Protein AF-A0A5J5DLS1-F1 (afdb_monomer_lite)

pLDDT: mean 83.22, std 11.85, range [52.69, 93.62]

Foldseek 3Di:
DVPLQVLLVPDPLNPLLVLLVVVLVVDPDPDPQSVVQSCVLNVCSSVVHDCCLAEAEDEPPDDQDPPRQWHKYFYAPDPPPRSTDSATPWIFIDHNSDGPDTDRGPVVSVVVVD

Sequence (114 aa):
MTLFRQTASKTGKTDALADILKIHDEQEMHDIHTKRTTVLHALPVYLHEDVSGFFRTCTSDEPEPDGVAVGFVTVISDHYTSPVHYHPGRISVIIESEAVVNLPRLGDAFQVIF

Radius of gyration: 14.31 Å; chains: 1; bounding box: 29×30×38 Å

Organism: NCBI:txid54343

Structure (mmCIF, N/CA/C/O backbone):
data_AF-A0A5J5DLS1-F1
#
_entry.id   AF-A0A5J5DLS1-F1
#
loop_
_atom_site.group_PDB
_atom_site.id
_atom_site.type_symbol
_atom_site.label_atom_id
_atom_site.label_alt_id
_atom_site.label_comp_id
_atom_site.label_asym_id
_atom_site.label_entity_id
_atom_site.label_seq_id
_atom_site.pdbx_PDB_ins_code
_atom_site.Cartn_x
_atom_site.Cartn_y
_atom_site.Cartn_z
_atom_site.occupancy
_atom_site.B_iso_or_equiv
_atom_site.auth_seq_id
_atom_site.auth_comp_id
_atom_site.auth_asym_id
_atom_site.auth_atom_id
_atom_site.pdbx_PDB_model_num
ATOM 1 N N . MET A 1 1 ? -2.885 1.633 -17.525 1.00 57.56 1 MET A N 1
ATOM 2 C CA . MET A 1 1 ? -2.243 2.832 -16.932 1.00 57.56 1 MET A CA 1
ATOM 3 C C . MET A 1 1 ? -2.416 4.123 -17.745 1.00 57.56 1 MET A C 1
ATOM 5 O O . MET A 1 1 ? -1.842 5.135 -17.371 1.00 57.56 1 MET A O 1
ATOM 9 N N . THR A 1 2 ? -3.232 4.158 -18.805 1.00 57.88 2 THR A N 1
ATOM 10 C CA . THR A 1 2 ? -3.467 5.383 -19.598 1.00 57.88 2 THR A CA 1
ATOM 11 C C . THR A 1 2 ? -4.521 6.315 -18.994 1.00 57.88 2 THR A C 1
ATOM 13 O O . THR A 1 2 ? -4.379 7.527 -19.109 1.00 57.88 2 THR A O 1
ATOM 16 N N . LEU A 1 3 ? -5.530 5.774 -18.299 1.00 59.41 3 LEU A N 1
ATOM 17 C CA . LEU A 1 3 ? -6.649 6.567 -17.774 1.00 59.41 3 LEU A CA 1
ATOM 18 C C . LEU A 1 3 ? -6.218 7.537 -16.656 1.00 59.41 3 LEU A C 1
ATOM 20 O O . LEU A 1 3 ? -6.455 8.732 -16.773 1.00 59.41 3 LEU A O 1
ATOM 24 N N . PHE A 1 4 ? -5.496 7.045 -15.640 1.00 56.56 4 PHE A N 1
ATOM 25 C CA . PHE A 1 4 ? -5.029 7.855 -14.502 1.00 56.56 4 PHE A CA 1
ATOM 26 C C . PHE A 1 4 ? -4.121 9.024 -14.918 1.00 56.56 4 PHE A C 1
ATOM 28 O O . PHE A 1 4 ? -4.253 10.129 -14.393 1.00 56.56 4 PHE A O 1
ATOM 35 N N . ARG A 1 5 ? -3.230 8.799 -15.898 1.00 57.47 5 ARG A N 1
ATOM 36 C CA . ARG A 1 5 ? -2.324 9.832 -16.427 1.00 57.47 5 ARG A CA 1
ATOM 37 C C . ARG A 1 5 ? -3.082 10.961 -17.140 1.00 57.47 5 ARG A C 1
ATOM 39 O O . ARG A 1 5 ? -2.706 12.116 -16.996 1.00 57.47 5 ARG A O 1
ATOM 46 N N . GLN A 1 6 ? -4.153 10.651 -17.876 1.00 58.09 6 GLN A N 1
ATOM 47 C CA . GLN A 1 6 ? -4.919 11.646 -18.644 1.00 58.09 6 GLN A CA 1
ATOM 48 C C . GLN A 1 6 ? -5.773 12.575 -17.770 1.00 58.09 6 GLN A C 1
ATOM 50 O O . GLN A 1 6 ? -6.004 13.730 -18.123 1.00 58.09 6 GLN A O 1
ATOM 55 N N . THR A 1 7 ? -6.262 12.077 -16.638 1.00 53.84 7 THR A N 1
ATOM 56 C CA . THR A 1 7 ? -7.136 12.821 -15.721 1.00 53.84 7 THR A CA 1
ATOM 57 C C . THR A 1 7 ? -6.360 13.687 -14.732 1.00 53.84 7 THR A C 1
ATOM 59 O O . THR A 1 7 ? -6.838 14.759 -14.371 1.00 53.84 7 THR A O 1
ATOM 62 N N . ALA A 1 8 ? -5.146 13.273 -14.351 1.00 5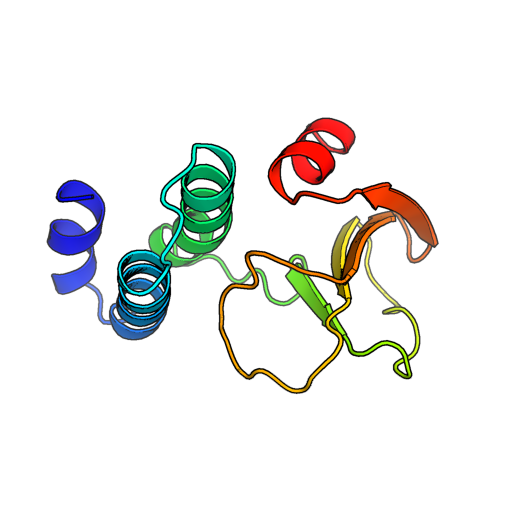2.69 8 ALA A N 1
ATOM 63 C CA . ALA A 1 8 ? -4.306 14.015 -13.414 1.00 52.69 8 ALA A CA 1
ATOM 64 C C . ALA A 1 8 ? -3.912 15.402 -13.941 1.00 52.69 8 ALA A C 1
ATOM 66 O O . ALA A 1 8 ? -3.921 16.364 -13.180 1.00 52.69 8 ALA A O 1
ATOM 67 N N . SER A 1 9 ? -3.654 15.541 -15.249 1.00 52.78 9 SER A N 1
ATOM 68 C CA . SER A 1 9 ? -3.224 16.797 -15.893 1.00 52.78 9 SER A CA 1
ATOM 69 C C . SER A 1 9 ? -4.182 17.990 -15.728 1.00 52.78 9 SER A C 1
ATOM 71 O O . SER A 1 9 ? -3.858 19.081 -16.187 1.00 52.78 9 SER A O 1
ATOM 73 N N . LYS A 1 10 ? -5.356 17.818 -15.104 1.00 57.34 10 LYS A N 1
ATOM 74 C CA . LYS A 1 10 ? -6.370 18.868 -14.940 1.00 57.34 10 LYS A CA 1
ATOM 75 C C . LYS A 1 10 ? -6.417 19.522 -13.550 1.00 57.34 10 LYS A C 1
ATOM 77 O O . LYS A 1 10 ? -7.075 20.551 -13.440 1.00 57.34 10 LYS A O 1
ATOM 82 N N . THR A 1 11 ? -5.769 18.985 -12.506 1.00 52.75 11 THR A N 1
ATOM 83 C CA . THR A 1 11 ? -6.075 19.398 -11.110 1.00 52.75 11 THR A CA 1
ATOM 84 C C . THR A 1 11 ? -4.887 19.673 -10.175 1.00 52.75 11 THR A C 1
ATOM 86 O O . THR A 1 11 ? -5.096 19.879 -8.984 1.00 52.75 11 THR A O 1
ATOM 89 N N . GLY A 1 12 ? -3.641 19.748 -10.654 1.00 53.78 12 GLY A N 1
ATOM 90 C CA . GLY A 1 12 ? -2.512 20.295 -9.870 1.00 53.78 12 GLY A CA 1
ATOM 91 C C . GLY A 1 12 ? -1.985 19.439 -8.701 1.00 53.78 12 GLY A C 1
ATOM 92 O O . GLY A 1 12 ? -0.915 19.734 -8.187 1.00 53.78 12 GLY A O 1
ATOM 93 N N . LYS A 1 13 ? -2.651 18.335 -8.322 1.00 58.88 13 LYS A N 1
ATOM 94 C CA . LYS A 1 13 ? -2.082 17.255 -7.478 1.00 58.88 13 LYS A CA 1
ATOM 95 C C . LYS A 1 13 ? -1.490 16.132 -8.349 1.00 58.88 13 LYS A C 1
ATOM 97 O O . LYS A 1 13 ? -1.579 14.950 -8.026 1.00 58.88 13 LYS A O 1
ATOM 102 N N . THR A 1 14 ? -0.947 16.519 -9.503 1.00 63.22 14 THR A N 1
ATOM 103 C CA . THR A 1 14 ? -0.335 15.643 -10.512 1.00 63.22 14 THR A CA 1
ATOM 104 C C . THR A 1 14 ? 0.904 14.943 -9.999 1.00 63.22 14 THR A C 1
ATOM 106 O O . THR A 1 14 ? 1.157 13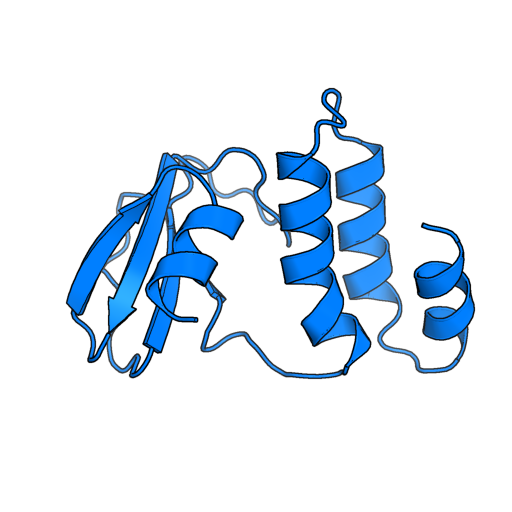.808 -10.391 1.00 63.22 14 THR A O 1
ATOM 109 N N . ASP A 1 15 ? 1.653 15.615 -9.133 1.00 79.38 15 ASP A N 1
ATOM 110 C CA . ASP A 1 15 ? 3.051 15.273 -8.898 1.00 79.38 15 ASP A CA 1
ATOM 111 C C . ASP A 1 15 ? 3.167 13.997 -8.063 1.00 79.38 15 ASP A C 1
ATOM 113 O O . ASP A 1 15 ? 3.828 13.057 -8.482 1.00 79.38 15 ASP A O 1
ATOM 117 N N . ALA A 1 16 ? 2.377 13.871 -6.991 1.00 84.38 16 ALA A N 1
ATOM 118 C CA . ALA A 1 16 ? 2.347 12.654 -6.175 1.00 84.38 16 ALA A CA 1
ATOM 119 C C . ALA A 1 16 ? 1.898 11.414 -6.971 1.00 84.38 16 ALA A C 1
ATOM 121 O O . ALA A 1 16 ? 2.462 10.331 -6.826 1.00 84.38 16 ALA A O 1
ATOM 122 N N . LEU A 1 17 ? 0.890 11.554 -7.840 1.00 87.81 17 LEU A N 1
ATOM 123 C CA . LEU A 1 17 ? 0.446 10.442 -8.682 1.00 87.81 17 LEU A CA 1
ATOM 124 C C . LEU A 1 17 ? 1.488 10.107 -9.759 1.00 87.81 17 LEU A C 1
ATOM 126 O O . LEU A 1 17 ? 1.699 8.935 -10.067 1.00 87.81 17 LEU A O 1
ATOM 130 N N . ALA A 1 18 ? 2.137 11.122 -10.333 1.00 87.62 18 ALA A N 1
ATOM 131 C CA . ALA A 1 18 ? 3.217 10.936 -11.292 1.00 87.62 18 ALA A CA 1
ATOM 132 C C . ALA A 1 18 ? 4.409 10.210 -10.656 1.00 87.62 18 ALA A C 1
ATOM 134 O O . ALA A 1 18 ? 4.930 9.285 -11.277 1.00 87.62 18 ALA A O 1
ATOM 135 N N . ASP A 1 19 ? 4.769 10.553 -9.418 1.00 89.00 19 ASP A N 1
ATOM 136 C CA . ASP A 1 19 ? 5.832 9.898 -8.656 1.00 89.00 19 ASP A CA 1
ATOM 137 C C . ASP A 1 19 ? 5.505 8.424 -8.395 1.00 89.00 19 ASP A C 1
ATOM 139 O O . ASP A 1 19 ? 6.312 7.550 -8.708 1.00 89.00 19 ASP A O 1
ATOM 143 N N . ILE A 1 20 ? 4.287 8.121 -7.928 1.00 91.19 20 ILE A N 1
ATOM 144 C CA . ILE A 1 20 ? 3.821 6.737 -7.724 1.00 91.19 20 ILE A CA 1
ATOM 145 C C . ILE A 1 20 ? 3.940 5.918 -9.017 1.00 91.19 20 ILE A C 1
ATOM 147 O O . ILE A 1 20 ? 4.439 4.789 -9.010 1.00 91.19 20 ILE A O 1
ATOM 151 N N . LEU A 1 21 ? 3.480 6.479 -10.140 1.00 89.94 21 LEU A N 1
ATOM 152 C CA . LEU A 1 21 ? 3.507 5.801 -11.436 1.00 89.94 21 LEU A CA 1
ATOM 153 C C . LEU A 1 21 ? 4.930 5.644 -11.978 1.00 89.94 21 LEU A C 1
ATOM 155 O O . LEU A 1 21 ? 5.233 4.615 -12.573 1.00 89.94 21 LEU A O 1
ATOM 159 N N . LYS A 1 22 ? 5.799 6.634 -11.767 1.00 90.25 22 LYS A N 1
ATOM 160 C CA . LYS A 1 22 ? 7.211 6.560 -12.147 1.00 90.25 22 LYS A CA 1
ATOM 161 C C . LYS A 1 22 ? 7.912 5.422 -11.404 1.00 90.25 22 LYS A C 1
ATOM 163 O O . LYS A 1 22 ? 8.547 4.591 -12.039 1.00 90.25 22 LYS A O 1
ATOM 168 N N . ILE A 1 23 ? 7.724 5.334 -10.088 1.00 89.88 23 ILE A N 1
ATOM 169 C CA . ILE A 1 23 ? 8.349 4.293 -9.257 1.00 89.88 23 ILE A CA 1
ATOM 170 C C . ILE A 1 23 ? 7.813 2.904 -9.616 1.00 89.88 23 ILE A C 1
ATOM 172 O O . ILE A 1 23 ? 8.558 1.928 -9.567 1.00 89.88 23 ILE A O 1
ATOM 176 N N . HIS A 1 24 ? 6.531 2.800 -9.987 1.00 90.69 24 HIS A N 1
ATOM 177 C CA . HIS A 1 24 ? 5.979 1.566 -10.548 1.00 90.69 24 HIS A CA 1
ATOM 178 C C . HIS A 1 24 ? 6.668 1.178 -11.863 1.00 90.69 24 HIS A C 1
ATOM 180 O O . HIS A 1 24 ? 7.064 0.028 -12.008 1.00 90.69 24 HIS A O 1
ATOM 186 N N . ASP A 1 25 ? 6.811 2.118 -12.804 1.00 89.94 25 ASP A N 1
ATOM 187 C CA . ASP A 1 25 ? 7.437 1.865 -14.110 1.00 89.94 25 ASP A CA 1
ATOM 188 C C . ASP A 1 25 ? 8.924 1.448 -13.966 1.00 89.94 25 ASP A C 1
ATOM 190 O O . ASP A 1 25 ? 9.445 0.723 -14.811 1.00 89.94 25 ASP A O 1
ATOM 194 N N . GLU A 1 26 ? 9.592 1.865 -12.883 1.00 89.19 26 GLU A N 1
ATOM 195 C CA . GLU A 1 26 ? 10.966 1.480 -12.520 1.00 89.19 26 GLU A CA 1
ATOM 196 C C . GLU A 1 26 ? 11.075 0.095 -11.848 1.00 89.19 26 GLU A C 1
ATOM 198 O O . GLU A 1 26 ? 12.185 -0.413 -11.683 1.00 89.19 26 GLU A O 1
ATOM 203 N N . GLN A 1 27 ? 9.965 -0.549 -11.460 1.00 85.19 27 GLN A N 1
ATOM 204 C CA . GLN A 1 27 ? 10.021 -1.888 -10.866 1.00 85.19 27 GLN A CA 1
ATOM 205 C C . GLN A 1 27 ? 10.437 -2.937 -11.903 1.00 85.19 27 GLN A C 1
ATOM 207 O O . GLN A 1 27 ? 9.814 -3.083 -12.950 1.00 85.19 27 GLN A O 1
ATOM 212 N N . GLU A 1 28 ? 11.429 -3.766 -11.580 1.00 76.81 28 GLU A N 1
ATOM 213 C CA . GLU A 1 28 ? 11.826 -4.879 -12.456 1.00 76.81 28 GLU A CA 1
ATOM 214 C C . GLU A 1 28 ? 10.712 -5.939 -12.573 1.00 76.81 28 GLU A C 1
ATOM 216 O O . GLU A 1 28 ? 10.509 -6.539 -13.632 1.00 76.81 28 GLU A O 1
ATOM 221 N N . MET A 1 29 ? 9.931 -6.131 -11.502 1.00 74.69 29 MET A N 1
ATOM 222 C CA . MET A 1 29 ? 8.847 -7.113 -11.423 1.00 74.69 29 MET A CA 1
ATOM 223 C C . MET A 1 29 ? 7.459 -6.463 -11.484 1.00 74.69 29 MET A C 1
ATOM 225 O O . MET A 1 29 ? 6.962 -5.879 -10.522 1.00 74.69 29 MET A O 1
ATOM 229 N N . HIS A 1 30 ? 6.782 -6.660 -12.615 1.00 81.44 30 HIS A N 1
ATOM 230 C CA . HIS A 1 30 ? 5.423 -6.173 -12.880 1.00 81.44 30 HIS A CA 1
ATOM 231 C C . HIS A 1 30 ? 4.346 -7.236 -12.610 1.00 81.44 30 HIS A C 1
ATOM 233 O O . HIS A 1 30 ? 3.430 -7.457 -13.425 1.00 81.44 30 HIS A O 1
ATOM 239 N N . ASP A 1 31 ? 4.466 -7.928 -11.479 1.00 89.38 31 ASP A N 1
ATOM 240 C CA . ASP A 1 31 ? 3.487 -8.932 -11.084 1.00 89.38 31 ASP A CA 1
ATOM 241 C C . ASP A 1 31 ? 2.152 -8.299 -10.641 1.00 89.38 31 ASP A C 1
ATOM 243 O O . ASP A 1 31 ? 1.954 -7.077 -10.635 1.00 89.38 31 ASP A O 1
ATOM 247 N N . ILE A 1 32 ? 1.169 -9.151 -10.348 1.00 91.12 32 ILE A N 1
ATOM 248 C CA . ILE A 1 32 ? -0.165 -8.691 -9.954 1.00 91.12 32 ILE A CA 1
ATOM 249 C C . ILE A 1 32 ? -0.160 -7.964 -8.601 1.00 91.12 32 ILE A C 1
ATOM 251 O O . ILE A 1 32 ? -0.994 -7.087 -8.385 1.00 91.12 32 ILE A O 1
ATOM 255 N N . HIS A 1 33 ? 0.760 -8.303 -7.700 1.00 91.12 33 HIS A N 1
ATOM 256 C CA . HIS A 1 33 ? 0.871 -7.706 -6.376 1.00 91.12 33 HIS A CA 1
ATOM 257 C C . HIS A 1 33 ? 1.471 -6.306 -6.466 1.00 91.12 33 HIS A C 1
ATOM 259 O O . HIS A 1 33 ? 0.885 -5.389 -5.896 1.00 91.12 33 HIS A O 1
ATOM 265 N N . THR A 1 34 ? 2.519 -6.109 -7.273 1.00 91.38 34 THR A N 1
ATOM 266 C CA . THR A 1 34 ? 3.065 -4.778 -7.581 1.00 91.38 34 THR A CA 1
ATOM 267 C C . THR A 1 34 ? 1.964 -3.863 -8.116 1.00 91.38 34 THR A C 1
ATOM 269 O O . THR A 1 34 ? 1.704 -2.803 -7.552 1.00 91.38 34 THR A O 1
ATOM 272 N N . LYS A 1 35 ? 1.211 -4.322 -9.127 1.00 92.31 35 LYS A N 1
ATOM 273 C CA . LYS A 1 35 ? 0.099 -3.551 -9.714 1.00 92.31 35 LYS A CA 1
ATOM 274 C C . LYS A 1 35 ? -0.983 -3.206 -8.692 1.00 92.31 35 LYS A C 1
ATOM 276 O O . LYS A 1 35 ? -1.487 -2.085 -8.691 1.00 92.31 35 LYS A O 1
ATOM 281 N N . ARG A 1 36 ? -1.357 -4.160 -7.831 1.00 93.12 36 ARG A N 1
ATOM 282 C CA . ARG A 1 36 ? -2.347 -3.935 -6.765 1.00 93.12 36 ARG A CA 1
ATOM 283 C C . ARG A 1 36 ? -1.859 -2.887 -5.773 1.00 93.12 36 ARG A C 1
ATOM 285 O O . ARG A 1 36 ? -2.605 -1.958 -5.493 1.00 93.12 36 ARG A O 1
ATOM 292 N N . THR A 1 37 ? -0.619 -2.990 -5.303 1.00 93.62 37 THR A N 1
ATOM 293 C CA . THR A 1 37 ? -0.020 -2.011 -4.386 1.00 93.62 37 THR A CA 1
ATOM 294 C C . THR A 1 37 ? -0.012 -0.610 -4.998 1.00 93.62 37 THR A C 1
ATOM 296 O O . THR A 1 37 ? -0.457 0.335 -4.349 1.00 93.62 37 THR A O 1
ATOM 299 N N . THR A 1 38 ? 0.386 -0.464 -6.267 1.00 93.38 38 THR A N 1
ATOM 300 C CA . THR A 1 38 ? 0.345 0.833 -6.965 1.00 93.38 38 THR A CA 1
ATOM 301 C C . THR A 1 38 ? -1.059 1.410 -6.999 1.00 93.38 38 THR A C 1
ATOM 303 O O . THR A 1 38 ? -1.242 2.579 -6.685 1.00 93.38 38 THR A O 1
ATOM 306 N N . VAL A 1 39 ? -2.059 0.605 -7.371 1.00 93.38 39 VAL A N 1
ATOM 307 C CA . VAL A 1 39 ? -3.451 1.068 -7.445 1.00 93.38 39 VAL A CA 1
ATOM 308 C C . VAL A 1 39 ? -3.968 1.475 -6.066 1.00 93.38 39 VAL A C 1
ATOM 310 O O . VAL A 1 39 ? -4.608 2.516 -5.961 1.00 93.38 39 VAL A O 1
ATOM 313 N N . LEU A 1 40 ? -3.661 0.708 -5.017 1.00 93.44 40 LEU A N 1
ATOM 314 C CA . LEU A 1 40 ? -4.098 1.001 -3.648 1.00 93.44 40 LEU A CA 1
ATOM 315 C C . LEU A 1 40 ? -3.500 2.306 -3.100 1.00 93.44 40 LEU A C 1
ATOM 317 O O . LEU A 1 40 ? -4.203 3.034 -2.409 1.00 93.44 40 LEU A O 1
ATOM 321 N N . HIS A 1 41 ? -2.257 2.649 -3.453 1.00 92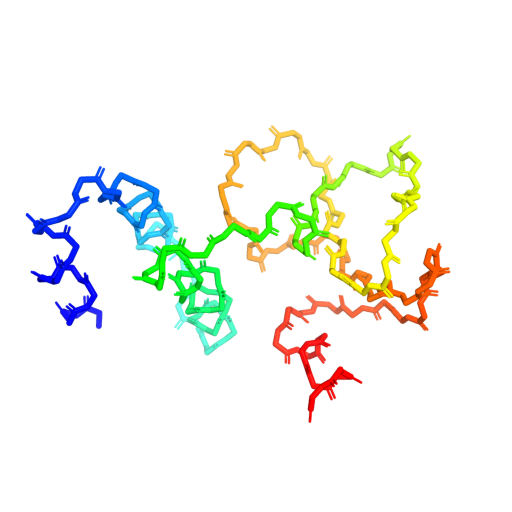.31 41 HIS A N 1
ATOM 322 C CA . HIS A 1 41 ? -1.667 3.949 -3.101 1.00 92.31 41 HIS A CA 1
ATOM 323 C C . HIS A 1 41 ? -2.111 5.092 -4.025 1.00 92.31 41 HIS A C 1
ATOM 325 O O . HIS A 1 41 ? -2.289 6.223 -3.580 1.00 92.31 41 HIS A O 1
ATOM 331 N N . ALA A 1 42 ? -2.301 4.819 -5.317 1.00 91.62 42 ALA A N 1
ATOM 332 C CA . ALA A 1 42 ? -2.685 5.822 -6.305 1.00 91.62 42 ALA A CA 1
ATOM 333 C C . ALA A 1 42 ? -4.150 6.258 -6.176 1.00 91.62 42 ALA A C 1
ATOM 335 O O . ALA A 1 42 ? -4.468 7.408 -6.476 1.00 91.62 42 ALA A O 1
ATOM 336 N N . LEU A 1 43 ? -5.047 5.355 -5.763 1.00 91.31 43 LEU A N 1
ATOM 337 C CA . LEU A 1 43 ? -6.486 5.610 -5.734 1.00 91.31 43 LEU A CA 1
ATOM 338 C C . LEU A 1 43 ? -6.866 6.765 -4.786 1.00 91.31 43 LEU A C 1
ATOM 340 O O . LEU A 1 43 ? -7.526 7.685 -5.266 1.00 91.31 43 LEU A O 1
ATOM 344 N N . PRO A 1 44 ? -6.413 6.816 -3.517 1.00 90.81 44 PRO A N 1
ATOM 345 C CA . PRO A 1 44 ? -6.719 7.951 -2.644 1.00 90.81 44 PRO A CA 1
ATOM 346 C C . PRO A 1 44 ? -6.137 9.271 -3.161 1.00 90.81 44 PRO A C 1
ATOM 348 O O . PRO A 1 44 ? -6.795 10.307 -3.117 1.00 90.81 44 PRO A O 1
ATOM 351 N N . VAL A 1 45 ? -4.930 9.239 -3.743 1.00 89.31 45 VAL A N 1
ATOM 352 C CA . VAL A 1 45 ? -4.312 10.424 -4.363 1.00 89.31 45 VAL A CA 1
ATOM 353 C C . VAL A 1 45 ? -5.158 10.928 -5.533 1.00 89.31 45 VAL A C 1
ATOM 355 O O . VAL A 1 45 ? -5.383 12.132 -5.657 1.00 89.31 45 VAL A O 1
ATOM 358 N N . TYR A 1 46 ? -5.661 10.010 -6.359 1.00 87.19 46 TYR A N 1
ATOM 359 C CA . TYR A 1 46 ? -6.552 10.307 -7.477 1.00 87.19 46 TYR A CA 1
ATOM 360 C C . TYR A 1 46 ? -7.898 10.894 -7.024 1.00 87.19 46 TYR A C 1
ATOM 362 O O . TYR A 1 46 ? -8.424 11.791 -7.679 1.00 87.19 46 TYR A O 1
ATOM 370 N N . LEU A 1 47 ? -8.432 10.422 -5.895 1.00 89.25 47 LEU A N 1
ATOM 371 C CA . LEU A 1 47 ? -9.660 10.931 -5.275 1.00 89.25 47 LEU A CA 1
ATOM 372 C C . LEU A 1 47 ? -9.435 12.190 -4.418 1.00 89.25 47 LEU A C 1
ATOM 374 O O . LEU A 1 47 ? -10.388 12.735 -3.869 1.00 89.25 47 LEU A O 1
ATOM 378 N N . HIS A 1 48 ? -8.195 12.686 -4.345 1.00 85.81 48 HIS A N 1
ATOM 379 C CA . HIS A 1 48 ? -7.782 13.830 -3.529 1.00 85.81 48 HIS A CA 1
ATOM 380 C C . HIS A 1 48 ? -7.984 13.645 -2.014 1.00 85.81 48 HIS A C 1
ATOM 382 O O . HIS A 1 48 ? -8.051 14.629 -1.278 1.00 85.81 48 HIS A O 1
ATOM 388 N N . GLU A 1 49 ? -8.000 12.403 -1.541 1.00 89.25 49 GLU A N 1
ATOM 389 C CA . GLU A 1 49 ? -8.129 12.062 -0.126 1.00 89.25 49 GLU A CA 1
ATOM 390 C C . GLU A 1 49 ? -6.787 12.233 0.606 1.00 89.25 49 GLU A C 1
ATOM 392 O O . GLU A 1 49 ? -5.707 12.038 0.035 1.00 89.25 49 GLU A O 1
ATOM 397 N N . ASP A 1 50 ? -6.850 12.634 1.877 1.00 88.38 50 ASP A N 1
ATOM 398 C CA . ASP A 1 50 ? -5.704 12.584 2.784 1.00 88.38 50 ASP A CA 1
ATOM 399 C C . ASP A 1 50 ? -5.736 11.262 3.546 1.00 88.38 50 ASP A C 1
ATOM 401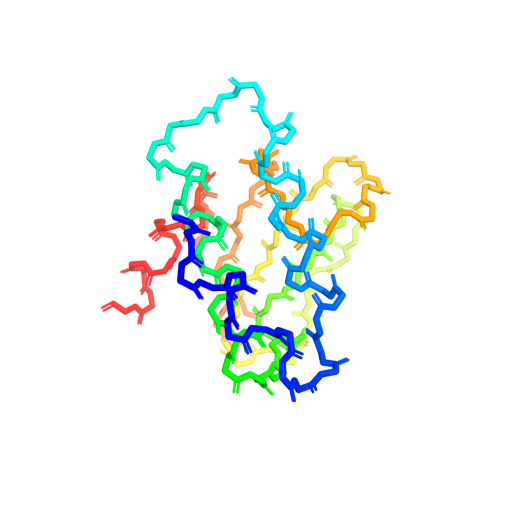 O O . ASP A 1 50 ? -6.668 10.973 4.294 1.00 88.38 50 ASP A O 1
ATOM 405 N N . VAL A 1 51 ? -4.702 10.458 3.328 1.00 88.12 51 VAL A N 1
ATOM 406 C CA . VAL A 1 51 ? -4.552 9.124 3.910 1.00 88.12 51 VAL A CA 1
ATOM 407 C C . VAL A 1 51 ? -3.322 9.020 4.806 1.00 88.12 51 VAL A C 1
ATOM 409 O O . VAL A 1 51 ? -2.944 7.917 5.187 1.00 88.12 51 VAL A O 1
ATOM 412 N N . SER A 1 52 ? -2.708 10.147 5.179 1.00 84.50 52 SER A N 1
ATOM 413 C CA . SER A 1 52 ? -1.532 10.188 6.065 1.00 84.50 52 SER A CA 1
ATOM 414 C C . SER A 1 52 ? -1.787 9.554 7.442 1.00 84.50 52 SER A C 1
ATOM 416 O O . SER A 1 52 ? -0.885 8.982 8.052 1.00 84.50 52 SER A O 1
ATOM 418 N N . GLY A 1 53 ? -3.033 9.601 7.923 1.00 85.88 53 GLY A N 1
ATOM 419 C CA . GLY A 1 53 ? -3.457 8.911 9.143 1.00 85.88 53 GLY A CA 1
ATOM 420 C C . GLY A 1 53 ? -3.676 7.404 8.974 1.00 85.88 53 GLY A C 1
ATOM 421 O O . GLY A 1 53 ? -3.606 6.684 9.966 1.00 85.88 53 GLY A O 1
ATOM 422 N N . PHE A 1 54 ? -3.915 6.940 7.742 1.00 89.88 54 PHE A N 1
ATOM 423 C CA . PHE A 1 54 ? -4.315 5.568 7.423 1.00 89.88 54 PHE A CA 1
ATOM 424 C C . PHE A 1 54 ? -3.158 4.716 6.892 1.00 89.88 54 PHE A C 1
ATOM 426 O O . PHE A 1 54 ? -3.022 3.573 7.306 1.00 89.88 54 PHE A O 1
ATOM 433 N N . PHE A 1 55 ? -2.299 5.255 6.023 1.00 91.12 55 PHE A N 1
ATOM 434 C CA . PHE A 1 55 ? -1.041 4.612 5.641 1.00 91.12 55 PHE A CA 1
ATOM 435 C C . PHE A 1 55 ? 0.109 5.297 6.359 1.00 91.12 55 PHE A C 1
ATOM 437 O O . PHE A 1 55 ? 0.435 6.449 6.072 1.00 91.12 55 PHE A O 1
ATOM 444 N N . ARG A 1 56 ? 0.749 4.570 7.268 1.00 89.69 56 ARG A N 1
ATOM 445 C CA . ARG A 1 56 ? 1.968 5.011 7.933 1.00 89.69 56 ARG A CA 1
ATOM 446 C C . ARG A 1 56 ? 3.126 4.126 7.513 1.00 89.69 56 ARG A C 1
ATOM 448 O O . ARG A 1 56 ? 2.969 2.927 7.288 1.00 89.69 56 ARG A O 1
ATOM 455 N N . THR A 1 57 ? 4.294 4.736 7.444 1.00 88.69 57 THR A N 1
ATOM 456 C CA . THR A 1 57 ? 5.557 4.049 7.213 1.00 88.69 57 THR A CA 1
ATOM 457 C C . THR A 1 57 ? 6.424 4.288 8.432 1.00 88.69 57 THR A C 1
ATOM 459 O O . THR A 1 57 ? 6.501 5.425 8.894 1.00 88.69 57 THR A O 1
ATOM 462 N N . CYS A 1 58 ? 7.053 3.238 8.944 1.00 86.50 58 CYS A N 1
ATOM 463 C CA . CYS A 1 58 ? 8.018 3.352 10.026 1.00 86.50 58 CYS A CA 1
ATOM 464 C C . CYS A 1 58 ? 9.240 2.469 9.774 1.00 86.50 58 CYS A C 1
ATOM 466 O O . CYS A 1 58 ? 9.204 1.521 8.982 1.00 86.50 58 CYS A O 1
ATOM 468 N N . THR A 1 59 ? 10.339 2.797 10.441 1.00 85.31 59 THR A N 1
ATOM 469 C CA . THR A 1 59 ? 11.520 1.923 10.482 1.00 85.31 59 THR A CA 1
ATOM 470 C C . THR A 1 59 ? 11.399 0.901 11.613 1.00 85.31 59 THR A C 1
ATOM 472 O O . THR A 1 59 ? 10.546 1.035 12.488 1.00 85.31 59 THR A O 1
ATOM 475 N N . SER A 1 60 ? 12.234 -0.144 11.615 1.00 77.56 60 SER A N 1
ATOM 476 C CA . SER A 1 60 ? 12.199 -1.187 12.658 1.00 77.56 60 SER A CA 1
ATOM 477 C C . SER A 1 60 ? 12.401 -0.662 14.080 1.00 77.56 60 SER A C 1
ATOM 479 O O . SER A 1 60 ? 11.984 -1.318 15.032 1.00 77.56 60 SER A O 1
ATOM 481 N N . ASP A 1 61 ? 13.048 0.494 14.208 1.00 77.94 61 ASP A N 1
ATOM 482 C CA . ASP A 1 61 ? 13.452 1.078 15.485 1.00 77.94 61 ASP A CA 1
ATOM 483 C C . ASP A 1 61 ? 12.442 2.123 15.986 1.00 77.94 61 ASP A C 1
ATOM 485 O O . ASP A 1 61 ? 12.563 2.633 17.102 1.00 77.94 61 ASP A O 1
ATOM 489 N N . GLU A 1 62 ? 11.439 2.452 15.170 1.00 76.81 62 GLU A N 1
ATOM 490 C CA . GLU A 1 62 ? 10.402 3.413 15.518 1.00 76.81 62 GLU A CA 1
ATOM 491 C C . GLU A 1 62 ? 9.271 2.751 16.318 1.00 76.81 62 GLU A C 1
ATOM 493 O O . GLU A 1 62 ? 8.854 1.629 16.011 1.00 76.81 62 GLU A O 1
ATOM 498 N N . PRO A 1 63 ? 8.743 3.441 17.346 1.00 72.62 63 PRO A N 1
ATOM 499 C CA . PRO A 1 63 ? 7.616 2.934 18.112 1.00 72.62 63 PRO A CA 1
ATOM 500 C C . PRO A 1 63 ? 6.377 2.793 17.225 1.00 72.62 63 PRO A C 1
ATOM 502 O O . PRO A 1 63 ? 6.168 3.569 16.287 1.00 72.62 63 PRO A O 1
ATOM 505 N N . GLU A 1 64 ? 5.529 1.814 17.548 1.00 70.19 64 GLU A N 1
ATOM 506 C CA . GLU A 1 64 ? 4.259 1.649 16.847 1.00 70.19 64 GLU A CA 1
ATOM 507 C C . GLU A 1 64 ? 3.384 2.905 17.010 1.00 70.19 64 GLU A C 1
ATOM 509 O O . GLU A 1 64 ? 3.395 3.553 18.062 1.00 70.19 64 GLU A O 1
ATOM 514 N N . PRO A 1 65 ? 2.658 3.299 15.953 1.00 71.25 65 PRO A N 1
ATOM 515 C CA . PRO A 1 65 ? 1.910 4.543 15.961 1.00 71.25 65 PRO A CA 1
ATOM 516 C C . PRO A 1 65 ? 0.723 4.502 16.925 1.00 71.25 65 PRO A C 1
ATOM 518 O O . PRO A 1 65 ? -0.159 3.658 16.796 1.00 71.25 65 PRO A O 1
ATOM 521 N N . ASP A 1 66 ? 0.658 5.498 17.809 1.00 78.19 66 ASP A N 1
ATOM 522 C CA . ASP A 1 66 ? -0.469 5.725 18.717 1.00 78.19 66 ASP A CA 1
ATOM 523 C C . ASP A 1 66 ? -1.553 6.632 18.089 1.00 78.19 66 ASP A C 1
ATOM 525 O O . ASP A 1 66 ? -1.310 7.376 17.125 1.00 78.19 66 ASP A O 1
ATOM 529 N N . GLY A 1 67 ? -2.765 6.559 18.641 1.00 81.50 67 GLY A N 1
ATOM 530 C CA . GLY A 1 67 ? -3.939 7.342 18.252 1.00 81.50 67 GLY A CA 1
ATOM 531 C C . GLY A 1 67 ? -4.570 6.933 16.918 1.00 81.50 67 GLY A C 1
ATOM 532 O O . GLY A 1 67 ? -5.245 7.750 16.290 1.00 81.50 67 GLY A O 1
ATOM 533 N N . VAL A 1 68 ? -4.334 5.703 16.449 1.00 83.44 68 VAL A N 1
ATOM 534 C CA . VAL A 1 68 ? -4.857 5.197 15.170 1.00 83.44 68 VAL A CA 1
ATOM 535 C C . VAL A 1 68 ? -6.077 4.316 15.422 1.00 83.44 68 VAL A C 1
ATOM 537 O O . VAL A 1 68 ? -5.956 3.216 15.949 1.00 83.44 68 VAL A O 1
ATOM 540 N N . ALA A 1 69 ? -7.258 4.775 14.997 1.00 87.50 69 ALA A N 1
ATOM 541 C CA . ALA A 1 69 ? -8.479 3.968 15.075 1.00 87.50 69 ALA A CA 1
ATOM 542 C C . ALA A 1 69 ? -8.419 2.755 14.134 1.00 87.50 69 ALA A C 1
ATOM 544 O O . ALA A 1 69 ? -8.740 1.641 14.536 1.00 87.50 69 ALA A O 1
ATOM 545 N N . VAL A 1 70 ? -7.982 2.970 12.890 1.00 90.50 70 VAL A N 1
ATOM 546 C CA . VAL A 1 70 ? -7.681 1.905 11.932 1.00 90.50 70 VAL A CA 1
ATOM 547 C C . VAL A 1 70 ? -6.622 2.384 10.941 1.00 90.50 70 VAL A C 1
ATOM 549 O O . VAL A 1 70 ? -6.647 3.545 10.525 1.00 90.50 70 VAL A O 1
ATOM 552 N N . GLY A 1 71 ? -5.690 1.515 10.557 1.00 92.31 71 GLY A N 1
ATOM 553 C CA . GLY A 1 71 ? -4.672 1.863 9.569 1.00 92.31 71 GLY A CA 1
ATOM 554 C C . GLY A 1 71 ? -3.702 0.735 9.247 1.00 92.31 71 GLY A C 1
ATOM 555 O O . GLY A 1 71 ? -3.729 -0.339 9.845 1.00 92.31 71 GLY A O 1
ATOM 556 N N . PHE A 1 72 ? -2.824 1.004 8.291 1.00 92.94 72 PHE A N 1
ATOM 557 C CA . PHE A 1 72 ? -1.727 0.139 7.895 1.00 92.94 72 PHE A CA 1
ATOM 558 C C . PHE A 1 72 ? -0.399 0.779 8.261 1.00 92.94 72 PHE A C 1
ATOM 560 O O . PHE A 1 72 ? -0.139 1.937 7.930 1.00 92.94 72 PHE A O 1
ATOM 567 N N . VAL A 1 73 ? 0.464 -0.010 8.887 1.00 91.94 73 VAL A N 1
ATOM 568 C CA . VAL A 1 73 ? 1.835 0.372 9.203 1.00 91.94 73 VAL A CA 1
ATOM 569 C C . VAL A 1 73 ? 2.770 -0.480 8.376 1.00 91.94 73 VAL A C 1
ATOM 571 O O . VAL A 1 73 ? 2.827 -1.698 8.522 1.00 91.94 73 VAL A O 1
ATOM 574 N N . THR A 1 74 ? 3.492 0.169 7.478 1.00 91.19 74 THR A N 1
ATOM 575 C CA . THR A 1 74 ? 4.485 -0.471 6.627 1.00 91.19 74 THR A CA 1
ATOM 576 C C . THR A 1 74 ? 5.847 -0.316 7.282 1.00 91.19 74 THR A C 1
ATOM 578 O O . THR A 1 74 ? 6.352 0.799 7.392 1.00 91.19 74 THR A O 1
ATOM 581 N N . VAL A 1 75 ? 6.444 -1.427 7.711 1.00 89.44 75 VAL A N 1
ATOM 582 C CA . VAL A 1 75 ? 7.797 -1.419 8.273 1.00 89.44 75 VAL A CA 1
ATOM 583 C C . VAL A 1 75 ? 8.801 -1.600 7.145 1.00 89.44 75 VAL A C 1
ATOM 585 O O . VAL A 1 75 ? 8.749 -2.594 6.409 1.00 89.44 75 VAL A O 1
ATOM 588 N N . ILE A 1 76 ? 9.725 -0.654 7.024 1.00 87.12 76 ILE A N 1
ATOM 589 C CA . ILE A 1 76 ? 10.792 -0.670 6.023 1.00 87.12 76 ILE A CA 1
ATOM 590 C C . ILE A 1 76 ? 12.163 -0.750 6.693 1.00 87.12 76 ILE A C 1
ATOM 592 O O . ILE A 1 76 ? 12.368 -0.242 7.792 1.00 87.12 76 ILE A O 1
ATOM 596 N N . SER A 1 77 ? 13.097 -1.427 6.028 1.00 77.25 77 SER A N 1
ATOM 597 C CA . SER A 1 77 ? 14.452 -1.674 6.537 1.00 77.25 77 SER A CA 1
ATOM 598 C C . SER A 1 77 ? 15.375 -0.457 6.426 1.00 77.25 77 SER A C 1
ATOM 600 O O . SER A 1 77 ? 16.360 -0.380 7.145 1.00 77.25 77 SER A O 1
ATOM 602 N N . ASP A 1 78 ? 15.062 0.472 5.524 1.00 68.62 78 ASP A N 1
ATOM 603 C CA . ASP A 1 78 ? 15.894 1.620 5.160 1.00 68.62 78 ASP A CA 1
ATOM 604 C C . ASP A 1 78 ? 15.034 2.887 5.095 1.00 68.62 78 ASP A C 1
ATOM 606 O O . ASP A 1 78 ? 13.837 2.812 4.819 1.00 68.62 78 ASP A O 1
ATOM 610 N N . HIS A 1 79 ? 15.645 4.065 5.242 1.00 63.25 79 HIS A N 1
ATOM 611 C CA . HIS A 1 79 ? 14.990 5.369 5.063 1.00 63.25 79 HIS A CA 1
ATOM 612 C C . HIS A 1 79 ? 14.709 5.704 3.585 1.00 63.25 79 HIS A C 1
ATOM 614 O O . HIS A 1 79 ? 15.049 6.786 3.101 1.00 63.25 79 HIS A O 1
ATOM 620 N N . TYR A 1 80 ? 14.105 4.788 2.829 1.00 63.81 80 TYR A N 1
ATOM 621 C CA . TYR A 1 80 ? 13.645 5.114 1.483 1.00 63.81 80 TYR A CA 1
ATOM 622 C C . TYR A 1 80 ? 12.471 6.085 1.579 1.00 63.81 80 TYR A C 1
ATOM 624 O O . TYR A 1 80 ? 11.395 5.735 2.049 1.00 63.81 80 TYR A O 1
ATOM 632 N N . THR A 1 81 ? 12.650 7.297 1.063 1.00 69.00 81 THR A N 1
ATOM 633 C CA . THR A 1 81 ? 11.609 8.331 0.953 1.00 69.00 81 THR A CA 1
ATOM 634 C C . THR A 1 81 ? 10.645 8.067 -0.210 1.00 69.00 81 THR A C 1
ATOM 636 O O . THR A 1 81 ? 10.145 8.995 -0.846 1.00 69.00 81 THR A O 1
ATOM 639 N N . SER A 1 82 ? 10.411 6.793 -0.536 1.00 82.31 82 SER A N 1
ATOM 640 C CA . SER A 1 82 ? 9.510 6.415 -1.618 1.00 82.31 82 SER A CA 1
ATOM 641 C C . SER A 1 82 ? 8.057 6.560 -1.158 1.00 82.31 82 SER A C 1
ATOM 643 O O . SER A 1 82 ? 7.714 6.049 -0.096 1.00 82.31 82 SER A O 1
ATOM 645 N N . PRO A 1 83 ? 7.162 7.167 -1.957 1.00 79.88 83 PRO A N 1
ATOM 646 C CA . PRO A 1 83 ? 5.728 7.171 -1.675 1.00 79.88 83 PRO A CA 1
ATOM 647 C C . PRO A 1 83 ? 5.087 5.772 -1.719 1.00 79.88 83 PRO A C 1
ATOM 649 O O . PRO A 1 83 ? 3.957 5.619 -1.263 1.00 79.88 83 PRO A O 1
ATOM 652 N N . VAL A 1 84 ? 5.765 4.760 -2.283 1.00 88.81 84 VAL A N 1
ATOM 653 C CA . VAL A 1 84 ? 5.275 3.371 -2.355 1.00 88.81 84 VAL A CA 1
ATOM 654 C C . VAL A 1 84 ? 6.393 2.377 -2.062 1.00 88.81 84 VAL A C 1
ATOM 656 O O . VAL A 1 84 ? 7.474 2.450 -2.652 1.00 88.81 84 VAL A O 1
ATOM 659 N N . HIS A 1 85 ? 6.107 1.393 -1.209 1.00 89.38 85 HIS A N 1
A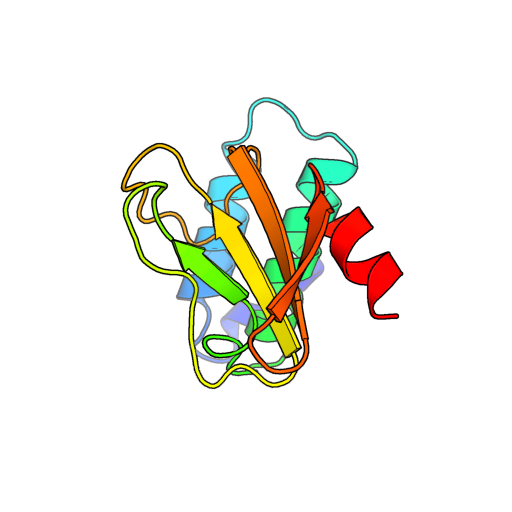TOM 660 C CA . HIS A 1 85 ? 7.024 0.303 -0.879 1.00 89.38 85 HIS A CA 1
ATOM 661 C C . HIS A 1 85 ? 6.459 -1.036 -1.364 1.00 89.38 85 HIS A C 1
ATOM 663 O O . HIS A 1 85 ? 5.479 -1.541 -0.822 1.00 89.38 85 HIS A O 1
ATOM 669 N N . TYR A 1 86 ? 7.083 -1.623 -2.388 1.00 89.69 86 TYR A N 1
ATOM 670 C CA . TYR A 1 86 ? 6.639 -2.903 -2.962 1.00 89.69 86 TYR A CA 1
ATOM 671 C C . TYR A 1 86 ? 7.146 -4.132 -2.200 1.00 89.69 86 TYR A C 1
ATOM 673 O O . TYR A 1 86 ? 6.517 -5.185 -2.262 1.00 89.69 86 TYR A O 1
ATOM 681 N N . HIS A 1 87 ? 8.244 -3.985 -1.452 1.00 87.38 87 HIS A N 1
ATOM 682 C CA . HIS A 1 87 ? 8.886 -5.065 -0.698 1.00 87.38 87 HIS A CA 1
ATOM 683 C C . HIS A 1 87 ? 9.152 -4.646 0.757 1.00 87.38 87 HIS A C 1
ATOM 685 O O . HIS A 1 87 ? 10.309 -4.541 1.164 1.00 87.38 87 HIS A O 1
ATOM 691 N N . PRO A 1 88 ? 8.105 -4.327 1.537 1.00 88.75 88 PRO A N 1
ATOM 692 C CA . PRO A 1 88 ? 8.290 -3.985 2.939 1.00 88.75 88 PRO A CA 1
ATOM 693 C C . PRO A 1 88 ? 8.690 -5.214 3.760 1.00 88.75 88 PRO A C 1
ATOM 695 O O . PRO A 1 88 ? 8.371 -6.347 3.396 1.00 88.75 88 PRO A O 1
ATOM 698 N N . GLY A 1 89 ? 9.348 -4.987 4.899 1.00 88.19 89 GLY A N 1
ATOM 699 C CA . GLY A 1 89 ? 9.683 -6.062 5.835 1.00 88.19 89 GLY A CA 1
ATOM 700 C C . GLY A 1 89 ? 8.427 -6.696 6.437 1.00 88.19 89 GLY A C 1
ATOM 701 O O . GLY A 1 89 ? 8.337 -7.917 6.550 1.00 88.19 89 GLY A O 1
ATOM 702 N N . ARG A 1 90 ? 7.429 -5.867 6.775 1.00 89.56 90 ARG A N 1
ATOM 703 C CA . ARG A 1 90 ? 6.065 -6.301 7.112 1.00 89.56 90 ARG A CA 1
ATOM 704 C C . ARG A 1 90 ? 5.053 -5.182 6.892 1.00 89.56 90 ARG A C 1
ATOM 706 O O . ARG A 1 90 ? 5.410 -4.005 6.913 1.00 89.56 90 ARG A O 1
ATOM 713 N N . ILE A 1 91 ? 3.788 -5.562 6.763 1.00 92.69 91 ILE A N 1
ATOM 714 C CA . ILE A 1 91 ? 2.644 -4.655 6.853 1.00 92.69 91 ILE A CA 1
ATOM 715 C C . ILE A 1 91 ? 1.804 -5.087 8.049 1.00 92.69 91 ILE A C 1
ATOM 717 O O . ILE A 1 91 ? 1.300 -6.209 8.082 1.00 92.69 91 ILE A O 1
ATOM 721 N N . SER A 1 92 ? 1.671 -4.205 9.029 1.00 92.62 92 SER A N 1
ATOM 722 C CA . SER A 1 92 ? 0.856 -4.416 10.221 1.00 92.62 92 SER A CA 1
ATOM 723 C C . SER A 1 92 ? -0.497 -3.731 10.045 1.00 92.62 92 SER A C 1
ATOM 725 O O . SER A 1 92 ? -0.561 -2.571 9.636 1.00 92.62 92 SER A O 1
ATOM 727 N N . VAL A 1 93 ? -1.579 -4.445 10.346 1.00 93.38 93 VAL A N 1
ATOM 728 C CA . VAL A 1 93 ? -2.917 -3.852 10.465 1.00 93.38 93 VAL A CA 1
ATOM 729 C C . VAL A 1 93 ? -3.084 -3.359 11.892 1.00 93.38 93 VAL A C 1
ATOM 731 O O . VAL A 1 93 ? -2.903 -4.140 12.824 1.00 93.38 93 VAL A O 1
ATOM 734 N N . ILE A 1 94 ? -3.418 -2.082 12.050 1.00 92.25 94 ILE A N 1
ATOM 735 C CA . ILE A 1 94 ? -3.662 -1.443 13.341 1.00 92.25 94 ILE A CA 1
ATOM 736 C C . ILE A 1 94 ? -5.160 -1.217 13.503 1.00 92.25 94 ILE A C 1
ATOM 738 O O . ILE A 1 94 ? -5.795 -0.681 12.593 1.00 92.25 94 ILE A O 1
ATOM 742 N N . ILE A 1 95 ? -5.708 -1.605 14.653 1.00 90.81 95 ILE A N 1
ATOM 743 C CA . ILE A 1 95 ? -7.083 -1.322 15.076 1.00 90.81 95 ILE A CA 1
ATOM 744 C C . ILE A 1 95 ? -7.015 -0.847 16.527 1.00 90.81 95 ILE A C 1
ATOM 746 O O . ILE A 1 95 ? -6.408 -1.521 17.350 1.00 90.81 95 ILE A O 1
ATOM 750 N N . GLU A 1 96 ? -7.605 0.310 16.831 1.00 90.25 96 GLU A N 1
ATOM 751 C CA . GLU A 1 96 ? -7.619 0.894 18.184 1.00 90.25 96 GLU A CA 1
ATOM 752 C C . GLU A 1 96 ? -6.219 0.952 18.841 1.00 90.25 96 GLU A C 1
ATOM 754 O O . GLU A 1 96 ? -6.038 0.582 19.995 1.00 90.25 96 GLU A O 1
ATOM 759 N N . SER A 1 97 ? -5.218 1.429 18.090 1.00 86.38 97 SER A N 1
ATOM 760 C CA . SER A 1 97 ? -3.794 1.490 18.477 1.00 86.38 97 SER A CA 1
ATOM 761 C C . SER A 1 97 ? -3.094 0.138 18.709 1.00 86.38 97 SER A C 1
ATOM 763 O O . SER A 1 97 ? -1.934 0.132 19.116 1.00 86.38 97 SER A O 1
ATOM 765 N N . GLU A 1 98 ? -3.725 -1.000 18.409 1.00 86.62 98 GLU A N 1
ATOM 766 C CA . GLU A 1 98 ? -3.106 -2.325 18.540 1.00 86.62 98 GLU A CA 1
ATOM 767 C C . GLU A 1 98 ? -2.835 -2.979 17.179 1.00 86.62 98 GLU A C 1
ATOM 769 O O . GLU A 1 98 ? -3.687 -3.003 16.285 1.00 86.62 98 GLU A O 1
ATOM 774 N N . ALA A 1 99 ? -1.638 -3.552 17.020 1.00 88.62 99 ALA A N 1
ATOM 775 C CA . ALA A 1 99 ? -1.295 -4.359 15.856 1.00 88.62 99 ALA A CA 1
ATOM 776 C C . ALA A 1 99 ? -1.981 -5.733 15.926 1.00 88.62 99 ALA A C 1
ATOM 778 O O . ALA A 1 99 ? -1.583 -6.607 16.696 1.00 88.62 99 ALA A O 1
ATOM 779 N N . VAL A 1 100 ? -2.994 -5.949 15.084 1.00 88.81 100 VAL A N 1
ATOM 780 C CA . VAL A 1 100 ? -3.811 -7.175 15.115 1.00 88.81 100 VAL A CA 1
ATOM 781 C C . VAL A 1 100 ? -3.257 -8.295 14.235 1.00 88.81 100 VAL A C 1
ATOM 783 O O . VAL A 1 100 ? -3.421 -9.473 14.547 1.00 88.81 100 VAL A O 1
ATOM 786 N N . VAL A 1 101 ? -2.588 -7.960 13.126 1.00 91.75 101 VAL A N 1
ATOM 787 C CA . VAL A 1 101 ? -1.980 -8.953 12.228 1.00 91.75 101 VAL A CA 1
ATOM 788 C C . VAL A 1 101 ? -0.811 -8.368 11.446 1.00 91.75 101 VAL A C 1
ATOM 790 O O . VAL A 1 101 ? -0.800 -7.183 11.114 1.00 91.75 101 VAL A O 1
ATOM 793 N N . ASN A 1 102 ? 0.157 -9.227 11.118 1.00 91.56 102 ASN A N 1
ATOM 794 C CA . ASN A 1 102 ? 1.281 -8.917 10.241 1.00 91.56 102 ASN A CA 1
ATOM 795 C C . ASN A 1 102 ? 1.161 -9.703 8.939 1.00 91.56 102 ASN A C 1
ATOM 797 O O . ASN A 1 102 ? 0.996 -10.923 8.954 1.00 91.56 102 ASN A O 1
ATOM 801 N N . LEU A 1 103 ? 1.269 -9.002 7.816 1.00 92.62 103 LEU A N 1
ATOM 802 C CA . LEU A 1 103 ? 1.079 -9.556 6.486 1.00 92.62 103 LEU A CA 1
ATOM 803 C C . LEU A 1 103 ? 2.223 -9.139 5.559 1.00 92.62 103 LEU A C 1
ATOM 805 O O . LEU A 1 103 ? 2.788 -8.054 5.709 1.00 92.62 103 LEU A O 1
ATOM 809 N N . PRO A 1 104 ? 2.571 -9.983 4.574 1.00 90.00 104 PRO A N 1
ATOM 810 C CA . PRO A 1 104 ? 3.656 -9.681 3.648 1.00 90.00 104 PRO A CA 1
ATOM 811 C C . PRO A 1 104 ? 3.243 -8.690 2.550 1.00 90.00 104 PRO A C 1
ATOM 813 O O . PRO A 1 104 ? 4.097 -8.207 1.813 1.00 90.00 104 PRO A O 1
ATOM 816 N N . ARG A 1 105 ? 1.938 -8.440 2.363 1.00 91.50 105 ARG A N 1
ATOM 817 C CA . ARG A 1 105 ? 1.404 -7.727 1.193 1.00 91.50 105 ARG A CA 1
ATOM 818 C C . ARG A 1 105 ? 0.247 -6.812 1.562 1.00 91.50 105 ARG A C 1
ATOM 820 O O . ARG A 1 105 ? -0.650 -7.195 2.308 1.00 91.50 105 ARG A O 1
ATOM 827 N N . LEU A 1 106 ? 0.220 -5.635 0.936 1.00 92.38 106 LEU A N 1
ATOM 828 C CA . LEU A 1 106 ? -0.798 -4.620 1.204 1.00 92.38 106 LEU A CA 1
ATOM 829 C C . LEU A 1 106 ? -2.195 -5.102 0.813 1.00 92.38 106 LEU A C 1
ATOM 831 O O . LEU A 1 106 ? -3.144 -4.939 1.566 1.00 92.38 106 LEU A O 1
ATOM 835 N N . GLY A 1 107 ? -2.315 -5.765 -0.339 1.00 92.31 107 GLY A N 1
ATOM 836 C CA . GLY A 1 107 ? -3.596 -6.309 -0.792 1.00 92.31 107 GLY A CA 1
ATOM 837 C C . GLY A 1 107 ? -4.189 -7.382 0.129 1.00 92.31 107 GLY A C 1
ATOM 838 O O . GLY A 1 107 ? -5.404 -7.561 0.122 1.00 92.31 107 GLY A O 1
ATOM 839 N N . ASP A 1 108 ? -3.364 -8.075 0.915 1.00 93.06 108 ASP A N 1
ATOM 840 C CA . ASP A 1 108 ? -3.843 -9.043 1.907 1.00 93.06 108 ASP A CA 1
ATOM 841 C C . ASP A 1 108 ? -4.298 -8.307 3.175 1.00 93.06 108 ASP A C 1
ATOM 843 O O . ASP A 1 108 ? -5.317 -8.656 3.760 1.00 93.06 108 ASP A O 1
ATOM 847 N N . ALA A 1 109 ? -3.606 -7.226 3.552 1.00 93.19 109 ALA A N 1
ATOM 848 C CA . ALA A 1 109 ? -3.994 -6.375 4.676 1.00 93.19 109 ALA A CA 1
ATOM 849 C C . ALA A 1 109 ? -5.354 -5.698 4.457 1.00 93.19 109 ALA A C 1
ATOM 851 O O . ALA A 1 109 ? -6.173 -5.655 5.371 1.00 93.19 109 ALA A O 1
ATOM 852 N N . PHE A 1 110 ? -5.642 -5.261 3.229 1.00 92.06 110 PHE A N 1
ATOM 853 C CA . PHE A 1 110 ? -6.965 -4.744 2.871 1.00 92.06 110 PHE A CA 1
ATOM 854 C C . PHE A 1 110 ? -8.093 -5.765 3.063 1.00 92.06 110 PHE A C 1
ATOM 856 O O . PHE A 1 1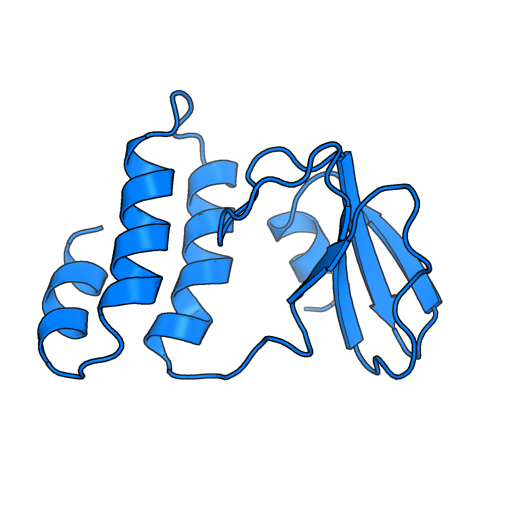10 ? -9.155 -5.373 3.528 1.00 92.06 110 PHE A O 1
ATOM 863 N N . GLN A 1 111 ? -7.861 -7.052 2.778 1.00 90.56 111 GLN A N 1
ATOM 864 C CA . GLN A 1 111 ? -8.872 -8.112 2.947 1.00 90.56 111 GLN A CA 1
ATOM 865 C C . GLN A 1 111 ? -9.199 -8.421 4.414 1.00 90.56 111 GLN A C 1
ATOM 867 O O . GLN A 1 111 ? -10.197 -9.070 4.703 1.00 90.56 111 GLN A O 1
ATOM 872 N N . VAL A 1 112 ? -8.340 -8.017 5.353 1.00 89.31 112 VAL A N 1
ATOM 873 C CA . VAL A 1 112 ? -8.617 -8.191 6.786 1.00 89.31 112 VAL A CA 1
ATOM 874 C C . VAL A 1 112 ? -9.605 -7.137 7.286 1.00 89.31 112 VAL A C 1
ATOM 876 O O . VAL A 1 112 ? -10.348 -7.399 8.228 1.00 89.31 112 VAL A O 1
ATOM 879 N N . ILE A 1 113 ? -9.626 -5.960 6.656 1.00 87.56 113 ILE A N 1
ATOM 880 C CA . ILE A 1 113 ? -10.473 -4.830 7.062 1.00 87.56 113 ILE A CA 1
ATOM 881 C C . ILE A 1 113 ? -11.775 -4.766 6.241 1.00 87.56 113 ILE A C 1
ATOM 883 O O . ILE A 1 113 ? -12.783 -4.280 6.755 1.00 87.56 113 ILE A O 1
ATOM 887 N N . PHE A 1 114 ? -11.774 -5.258 4.995 1.00 82.00 114 PHE A N 1
ATOM 888 C CA . PHE A 1 114 ? -12.894 -5.188 4.045 1.00 82.00 114 PHE A CA 1
ATOM 889 C C . PHE A 1 114 ? -13.167 -6.534 3.372 1.00 82.00 114 PHE A C 1
ATOM 891 O O . PHE A 1 114 ? -14.364 -6.858 3.197 1.00 82.00 114 PHE A O 1
#

Secondary structure (DSSP, 8-state):
-HHHHHHHTTSS-HHHHHHHHHHHHT-S---HHHHHHHHHHHHHHHTT---TTTEEEEETTSPPPSS-SEEEEEEESS----S--SS-SEEEEEETTEEEEEES-HHHHHHHH-